Protein AF-A0A9D5EEF5-F1 (afdb_monomer)

Solvent-accessible surface area (backbone atoms only — not comparable to full-atom values): 4818 Å² total; per-residue (Å²): 132,86,57,97,60,52,59,39,54,53,26,44,54,48,15,52,52,52,16,54,51,41,32,52,54,25,52,74,69,69,46,54,67,69,58,19,49,52,51,14,53,53,48,25,51,53,39,38,51,50,23,49,51,52,43,50,56,58,60,71,68,55,71,82,75,72,76,76,80,75,70,75,83,80,69,97,74,82,90,74,89,133

Mean predicted aligned error: 14.53 Å

Secondary structure (DSSP, 8-state):
---TTHHHHHHHHHHHHHHHHHHHHHHHTT--HHHHHHHHHHHHHHHHHHHHHHHHHHHHT---------------------

Structure (mmCIF, N/CA/C/O backbone):
data_AF-A0A9D5EEF5-F1
#
_entry.id   AF-A0A9D5EEF5-F1
#
loop_
_atom_site.group_PDB
_atom_site.id
_atom_site.type_symbol
_atom_site.label_atom_id
_atom_site.label_alt_id
_atom_site.label_comp_id
_atom_site.label_asym_id
_atom_site.label_entity_id
_atom_site.label_seq_id
_atom_site.pdbx_PDB_ins_code
_atom_site.Cartn_x
_atom_site.Cartn_y
_atom_site.Cartn_z
_atom_site.occupancy
_atom_site.B_iso_or_equiv
_atom_site.auth_seq_id
_atom_site.auth_comp_id
_atom_site.auth_asym_id
_atom_site.auth_atom_id
_atom_site.pdbx_PDB_model_num
ATOM 1 N N . MET A 1 1 ? 12.706 -12.975 -16.113 1.00 50.91 1 MET A N 1
ATOM 2 C CA . MET A 1 1 ? 11.957 -11.774 -16.543 1.00 50.91 1 MET A CA 1
ATOM 3 C C . MET A 1 1 ? 10.676 -11.705 -15.725 1.00 50.91 1 MET A C 1
ATOM 5 O O . MET A 1 1 ? 9.757 -12.463 -16.012 1.00 50.91 1 MET A O 1
ATOM 9 N N . LEU A 1 2 ? 10.634 -10.896 -14.657 1.00 53.41 2 LEU A N 1
ATOM 10 C CA . LEU A 1 2 ? 9.365 -10.632 -13.969 1.00 53.41 2 LEU A CA 1
ATOM 11 C C . LEU A 1 2 ? 8.457 -9.886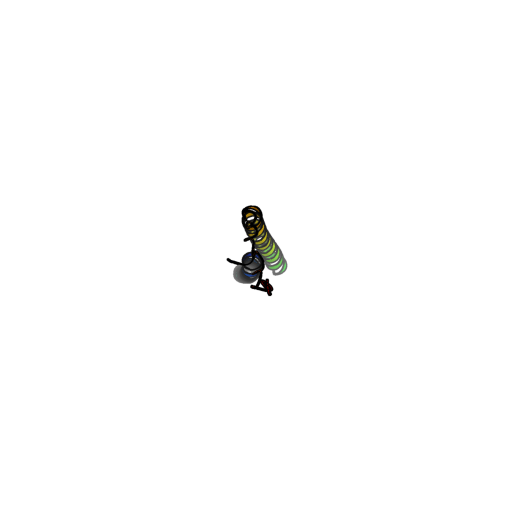 -14.954 1.00 53.41 2 LEU A C 1
ATOM 13 O O . LEU A 1 2 ? 8.878 -8.895 -15.544 1.00 53.41 2 LEU A O 1
ATOM 17 N N . ARG A 1 3 ? 7.244 -10.399 -15.182 1.00 57.16 3 ARG A N 1
ATOM 18 C CA . ARG A 1 3 ? 6.246 -9.703 -16.000 1.00 57.16 3 ARG A CA 1
ATOM 19 C C . ARG A 1 3 ? 5.903 -8.360 -15.328 1.00 57.16 3 ARG A C 1
ATOM 21 O O . ARG A 1 3 ? 5.738 -8.358 -14.109 1.00 57.16 3 ARG A O 1
ATOM 28 N N . PRO A 1 4 ? 5.694 -7.278 -16.097 1.00 55.88 4 PRO A N 1
ATOM 29 C CA . PRO A 1 4 ? 5.378 -5.929 -15.596 1.00 55.88 4 PRO A CA 1
ATOM 30 C C . PRO A 1 4 ? 3.993 -5.797 -14.919 1.00 55.88 4 PRO A C 1
ATOM 32 O O . PRO A 1 4 ? 3.432 -4.721 -14.779 1.0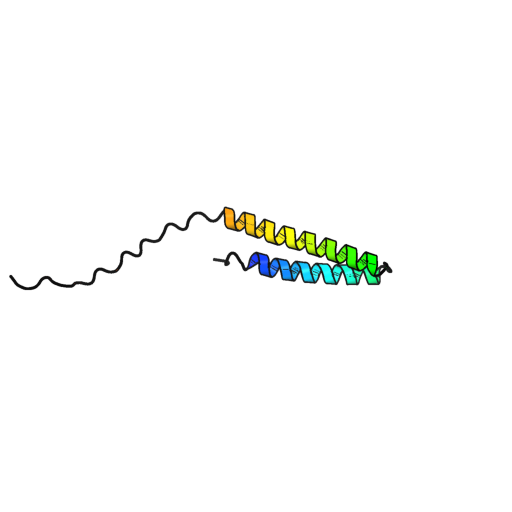0 55.88 4 PRO A O 1
ATOM 35 N N . PHE A 1 5 ? 3.381 -6.922 -14.555 1.00 60.19 5 PHE A N 1
ATOM 36 C CA . PHE A 1 5 ? 2.123 -6.991 -13.813 1.00 60.19 5 PHE A CA 1
ATOM 37 C C . PHE A 1 5 ? 2.297 -7.698 -12.464 1.00 60.19 5 PHE A C 1
ATOM 39 O O . PHE A 1 5 ? 1.360 -7.820 -11.677 1.00 60.19 5 PHE A O 1
ATOM 46 N N . THR A 1 6 ? 3.491 -8.233 -12.212 1.00 66.62 6 THR A N 1
ATOM 47 C CA . THR A 1 6 ? 3.769 -9.061 -11.048 1.00 66.62 6 THR A CA 1
ATOM 48 C C . THR A 1 6 ? 4.017 -8.193 -9.816 1.00 66.62 6 THR A C 1
ATOM 50 O O . THR A 1 6 ? 3.521 -8.523 -8.742 1.00 66.62 6 THR A O 1
ATOM 53 N N . ILE A 1 7 ? 4.726 -7.068 -9.954 1.00 67.75 7 ILE A N 1
ATOM 54 C CA . ILE A 1 7 ? 5.120 -6.228 -8.814 1.00 67.75 7 ILE A CA 1
ATOM 55 C C . ILE A 1 7 ? 3.928 -5.399 -8.335 1.00 67.75 7 ILE A C 1
ATOM 57 O O . ILE A 1 7 ? 3.624 -5.430 -7.145 1.00 67.75 7 ILE A O 1
ATOM 61 N N . ALA A 1 8 ? 3.171 -4.784 -9.246 1.00 69.44 8 ALA A N 1
ATOM 62 C CA . ALA A 1 8 ? 1.915 -4.113 -8.915 1.00 69.44 8 ALA A CA 1
ATOM 63 C C . ALA A 1 8 ? 0.925 -5.054 -8.201 1.00 69.44 8 ALA A C 1
ATOM 65 O O . ALA A 1 8 ? 0.348 -4.700 -7.173 1.00 69.44 8 ALA A O 1
ATOM 66 N N . ARG A 1 9 ? 0.779 -6.297 -8.680 1.00 74.00 9 ARG A N 1
ATOM 67 C CA . ARG A 1 9 ? -0.113 -7.292 -8.065 1.00 74.00 9 ARG A CA 1
ATOM 68 C C . ARG A 1 9 ? 0.312 -7.663 -6.639 1.00 74.00 9 ARG A C 1
ATOM 70 O O . ARG A 1 9 ? -0.543 -7.712 -5.758 1.00 74.00 9 ARG A O 1
ATOM 77 N N . TYR A 1 10 ? 1.601 -7.896 -6.385 1.00 77.44 10 TYR A N 1
ATOM 78 C CA . TYR A 1 10 ? 2.090 -8.161 -5.024 1.00 77.44 10 TYR A CA 1
ATOM 79 C C . TYR A 1 10 ? 2.040 -6.923 -4.123 1.00 77.44 10 TYR A C 1
ATOM 81 O O . TYR A 1 10 ? 1.729 -7.044 -2.938 1.00 77.44 10 TYR A O 1
ATOM 89 N N . GLY A 1 11 ? 2.256 -5.733 -4.685 1.00 74.06 11 GLY A N 1
ATOM 90 C CA . GLY A 1 11 ? 2.107 -4.467 -3.975 1.00 74.06 11 GLY A CA 1
ATOM 91 C C . GLY A 1 11 ? 0.677 -4.216 -3.494 1.00 74.06 11 GLY A C 1
ATOM 92 O O . GLY A 1 11 ? 0.489 -3.752 -2.374 1.00 74.06 11 GLY A O 1
ATOM 93 N N . ILE A 1 12 ? -0.337 -4.610 -4.273 1.00 79.69 12 ILE A N 1
ATOM 94 C CA . ILE A 1 12 ? -1.744 -4.528 -3.850 1.00 79.69 12 ILE A CA 1
ATOM 95 C C . ILE A 1 12 ? -2.019 -5.465 -2.668 1.00 79.69 12 ILE A C 1
ATOM 97 O O . ILE A 1 12 ? -2.651 -5.049 -1.701 1.00 79.69 12 ILE A O 1
ATOM 101 N N . PHE A 1 13 ? -1.521 -6.707 -2.689 1.00 80.00 13 PHE A N 1
ATOM 102 C CA . PHE A 1 13 ? -1.689 -7.616 -1.547 1.00 80.00 13 PHE A CA 1
ATOM 103 C C . PHE A 1 13 ? -1.023 -7.074 -0.275 1.00 80.00 13 PHE A C 1
ATOM 105 O O . PHE A 1 13 ? -1.612 -7.153 0.804 1.00 80.00 13 PHE A O 1
ATOM 112 N N . LEU A 1 14 ? 0.161 -6.467 -0.405 1.00 80.31 14 LEU A N 1
ATOM 113 C CA . LEU A 1 14 ? 0.826 -5.773 0.698 1.00 80.31 14 LEU A CA 1
ATOM 114 C C . LEU A 1 14 ? -0.013 -4.588 1.202 1.00 80.31 14 LEU A C 1
ATOM 116 O O . LEU A 1 14 ? -0.187 -4.438 2.408 1.00 80.31 14 LEU A O 1
ATOM 120 N N . ALA A 1 15 ? -0.566 -3.775 0.297 1.00 80.44 15 ALA A N 1
ATOM 121 C CA . ALA A 1 15 ? -1.405 -2.631 0.648 1.00 80.44 15 ALA A CA 1
ATOM 122 C C . ALA A 1 15 ? -2.667 -3.065 1.407 1.00 80.44 15 ALA A C 1
ATOM 124 O O . ALA A 1 15 ? -3.015 -2.456 2.418 1.00 80.44 15 ALA A O 1
ATOM 125 N N . VAL A 1 16 ? -3.318 -4.150 0.971 1.00 80.00 16 VAL A N 1
ATOM 126 C CA . VAL A 1 16 ? -4.468 -4.742 1.672 1.00 80.00 16 VAL A CA 1
ATOM 127 C C . VAL A 1 16 ? -4.065 -5.218 3.068 1.00 80.00 16 VAL A C 1
ATOM 129 O O . VAL A 1 16 ? -4.738 -4.886 4.043 1.00 80.00 16 VAL A O 1
ATOM 132 N N . ALA A 1 17 ? -2.953 -5.947 3.193 1.00 82.25 17 ALA A N 1
ATOM 133 C CA . ALA A 1 17 ? -2.466 -6.415 4.488 1.00 82.25 17 ALA A CA 1
ATOM 134 C C . ALA A 1 17 ? -2.147 -5.244 5.435 1.00 82.25 17 ALA A C 1
ATOM 136 O O . ALA A 1 17 ? -2.578 -5.250 6.587 1.00 82.25 17 ALA A O 1
ATOM 137 N N . ALA A 1 18 ? -1.464 -4.207 4.943 1.00 81.62 18 ALA A N 1
ATOM 138 C CA . ALA A 1 18 ? -1.136 -3.007 5.710 1.00 81.62 18 ALA A CA 1
ATOM 139 C C . ALA A 1 18 ? -2.391 -2.233 6.145 1.00 81.62 18 ALA A C 1
ATOM 141 O O . ALA A 1 18 ? -2.456 -1.753 7.278 1.00 81.62 18 ALA A O 1
ATOM 142 N N . ALA A 1 19 ? -3.407 -2.150 5.283 1.00 79.06 19 ALA A N 1
ATOM 143 C CA . ALA A 1 19 ? -4.679 -1.510 5.598 1.00 79.06 19 ALA A CA 1
ATOM 144 C C . ALA A 1 19 ? -5.429 -2.258 6.709 1.00 79.06 19 ALA A C 1
ATOM 146 O O . ALA A 1 19 ? -5.838 -1.644 7.695 1.00 79.06 19 ALA A O 1
ATOM 147 N N . LEU A 1 20 ? -5.540 -3.586 6.605 1.00 80.88 20 LEU A N 1
ATOM 148 C CA . LEU A 1 20 ? -6.166 -4.421 7.636 1.00 80.88 20 LEU A CA 1
ATOM 149 C C . LEU A 1 20 ? -5.418 -4.330 8.969 1.00 80.88 20 LEU A C 1
ATOM 151 O O . LEU A 1 20 ? -6.041 -4.168 10.019 1.00 80.88 20 LEU A O 1
ATOM 155 N N . MET A 1 21 ? -4.084 -4.356 8.926 1.00 79.06 21 MET A N 1
ATOM 156 C CA . MET A 1 21 ? -3.251 -4.187 10.115 1.00 79.06 21 MET A CA 1
ATOM 157 C C . MET A 1 21 ? -3.460 -2.802 10.740 1.00 79.06 21 MET A C 1
ATOM 159 O O . MET A 1 21 ? -3.562 -2.677 11.958 1.00 79.06 21 MET A O 1
ATOM 163 N N . SER A 1 22 ? -3.608 -1.757 9.922 1.00 77.06 22 SER A N 1
ATOM 164 C CA . SER A 1 22 ? -3.881 -0.399 10.396 1.00 77.06 22 SER A CA 1
ATOM 165 C C . SER A 1 22 ? -5.224 -0.283 11.125 1.00 77.06 22 SER A C 1
ATOM 167 O O . SER A 1 22 ? -5.264 0.322 12.200 1.00 77.06 22 SER A O 1
ATOM 169 N N . VAL A 1 23 ? -6.293 -0.906 10.605 1.00 79.44 23 VAL A N 1
ATOM 170 C CA . VAL A 1 23 ? -7.595 -0.982 11.298 1.00 79.44 23 VAL A CA 1
ATOM 171 C C . VAL A 1 23 ? -7.452 -1.721 12.625 1.00 79.44 23 VAL A C 1
ATOM 173 O O . VAL A 1 23 ? -7.953 -1.255 13.648 1.00 79.44 23 VAL A O 1
ATOM 176 N N . TRP A 1 24 ? -6.756 -2.861 12.621 1.00 81.25 24 TRP A N 1
ATOM 177 C CA . TRP A 1 24 ? -6.587 -3.694 13.809 1.00 81.25 24 TRP A CA 1
ATOM 178 C C . TRP A 1 24 ? -5.846 -2.954 14.931 1.00 81.25 24 TRP A C 1
ATOM 180 O O . TRP A 1 24 ? -6.345 -2.900 16.057 1.00 81.25 24 TRP A O 1
ATOM 190 N N . LEU A 1 25 ? -4.730 -2.286 14.612 1.00 78.31 25 LEU A N 1
ATOM 191 C CA . LEU A 1 25 ? -4.015 -1.432 15.567 1.00 78.31 25 LEU A CA 1
ATOM 192 C C . LEU A 1 25 ? -4.864 -0.239 16.028 1.00 78.31 25 LEU A C 1
ATOM 194 O O . LEU A 1 25 ? -4.829 0.116 17.203 1.00 78.31 25 LEU A O 1
ATOM 198 N N . GLY A 1 26 ? -5.629 0.385 15.127 1.00 74.50 26 GLY A N 1
ATOM 199 C CA . GLY A 1 26 ? -6.525 1.489 15.480 1.00 74.50 26 GLY A CA 1
ATOM 200 C C . GLY A 1 26 ? -7.586 1.068 16.497 1.00 74.50 26 GLY A C 1
ATOM 201 O O . GLY A 1 26 ? -7.818 1.771 17.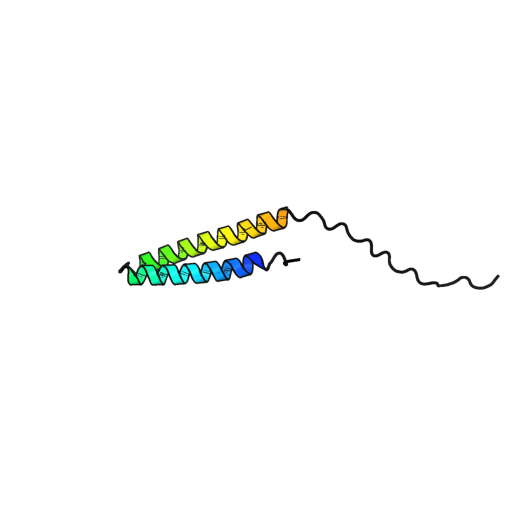479 1.00 74.50 26 GLY A O 1
ATOM 202 N N . ARG A 1 27 ? -8.167 -0.122 16.313 1.00 78.94 27 ARG A N 1
ATOM 203 C CA . ARG A 1 27 ? -9.160 -0.672 17.236 1.00 78.94 27 ARG A CA 1
ATOM 204 C C . ARG A 1 27 ? -8.553 -1.044 18.591 1.00 78.94 27 ARG A C 1
ATOM 206 O O . ARG A 1 27 ? -9.176 -0.779 19.613 1.00 78.94 27 ARG A O 1
ATOM 213 N N . GLN A 1 28 ? -7.348 -1.621 18.616 1.00 81.31 28 GLN A N 1
ATOM 214 C CA . GLN A 1 28 ? -6.645 -1.910 19.875 1.00 81.31 28 GLN A CA 1
ATOM 215 C C . GLN A 1 28 ? -6.257 -0.642 20.645 1.00 81.31 28 GLN A C 1
ATOM 217 O O . GLN A 1 28 ? -6.279 -0.647 21.870 1.00 81.31 28 GLN A O 1
ATOM 222 N N . ALA A 1 29 ? -5.956 0.451 19.943 1.00 79.25 29 ALA A N 1
ATOM 223 C CA . ALA A 1 29 ? -5.638 1.741 20.550 1.00 79.25 29 ALA A CA 1
ATOM 224 C C . ALA A 1 29 ? -6.871 2.508 21.075 1.00 79.25 29 ALA A C 1
ATOM 226 O O . ALA A 1 29 ? -6.731 3.635 21.542 1.00 79.25 29 ALA A O 1
ATOM 227 N N . GLY A 1 30 ? -8.077 1.933 20.978 1.00 79.69 30 GLY A N 1
ATOM 228 C CA . GLY A 1 30 ? -9.318 2.584 21.406 1.00 79.69 30 GLY A CA 1
ATOM 229 C C . GLY A 1 30 ? -9.777 3.717 20.484 1.00 79.69 30 GLY A C 1
ATOM 230 O O . GLY A 1 30 ? -10.587 4.545 20.894 1.00 79.69 30 GLY A O 1
ATOM 231 N N . ALA A 1 31 ? -9.272 3.778 19.249 1.00 79.12 31 ALA A N 1
ATOM 232 C CA . ALA A 1 31 ? -9.708 4.782 18.290 1.00 79.12 31 ALA A CA 1
ATOM 233 C C . ALA A 1 31 ? -11.148 4.519 17.821 1.00 79.12 31 ALA A C 1
ATOM 235 O O . ALA A 1 31 ? -11.587 3.368 17.723 1.00 79.12 31 ALA A O 1
ATOM 236 N N . SER A 1 32 ? -11.875 5.590 17.487 1.00 83.81 32 SER A N 1
ATOM 237 C CA . SER A 1 32 ? -13.202 5.466 16.885 1.00 83.81 32 SER A CA 1
ATOM 238 C C . SER A 1 32 ? -13.121 4.717 15.553 1.00 83.81 32 SER A C 1
ATOM 240 O O . SER A 1 32 ? -12.128 4.812 14.823 1.00 83.81 32 SER A O 1
ATOM 242 N N . LEU A 1 33 ? -14.174 3.957 15.236 1.00 76.56 33 LEU A N 1
ATOM 243 C CA . LEU A 1 33 ? -14.222 3.152 14.016 1.00 76.56 33 LEU A CA 1
ATOM 244 C C . LEU A 1 33 ? -14.018 4.022 12.766 1.00 76.56 33 LEU A C 1
ATOM 246 O O . LEU A 1 33 ? -13.229 3.649 11.903 1.00 76.56 33 LEU A O 1
ATOM 250 N N . ASP A 1 34 ? -14.637 5.204 12.720 1.00 77.38 34 ASP A N 1
ATOM 251 C CA . ASP A 1 34 ? -14.504 6.150 11.603 1.00 77.38 34 ASP A CA 1
ATOM 252 C C . ASP A 1 34 ? -13.052 6.590 11.389 1.00 77.38 34 ASP A C 1
ATOM 254 O O . ASP A 1 34 ? -12.554 6.596 10.262 1.00 77.38 34 ASP A O 1
ATOM 258 N N . TYR A 1 35 ? -12.334 6.893 12.474 1.00 77.19 35 TYR A N 1
ATOM 259 C CA . TYR A 1 35 ? -10.925 7.268 12.402 1.00 77.19 35 TYR A CA 1
ATOM 260 C C . TYR A 1 35 ? -10.043 6.092 11.963 1.00 77.19 35 TYR A C 1
ATOM 262 O O . TYR A 1 35 ? -9.147 6.258 11.133 1.00 77.19 35 TYR A O 1
ATOM 270 N N . ALA A 1 36 ? -10.304 4.890 12.484 1.00 77.31 36 ALA A N 1
ATOM 271 C CA . ALA A 1 36 ? -9.563 3.688 12.113 1.00 77.31 36 ALA A CA 1
ATOM 272 C C . ALA A 1 36 ? -9.753 3.332 10.627 1.00 77.31 36 ALA A C 1
ATOM 274 O O . ALA A 1 36 ? -8.784 2.983 9.951 1.00 77.31 36 ALA A O 1
ATOM 275 N N . VAL A 1 37 ? -10.976 3.473 10.106 1.00 80.00 37 VAL A N 1
ATOM 276 C CA . VAL A 1 37 ? -11.295 3.260 8.688 1.00 80.00 37 VAL A CA 1
ATOM 277 C C . VAL A 1 37 ? -10.628 4.321 7.815 1.00 80.00 37 VAL A C 1
ATOM 279 O O . VAL A 1 37 ? -9.958 3.964 6.847 1.00 80.00 37 VAL A O 1
ATOM 282 N N . LEU A 1 38 ? -10.729 5.606 8.171 1.00 84.00 38 LEU A N 1
ATOM 283 C CA . LEU A 1 38 ? -10.090 6.688 7.417 1.00 84.00 38 LEU A CA 1
ATOM 284 C C . LEU A 1 38 ? -8.570 6.490 7.327 1.00 84.00 38 LEU A C 1
ATOM 286 O O . LEU A 1 38 ? -7.988 6.604 6.247 1.00 84.00 38 LEU A O 1
ATOM 290 N N . ARG A 1 39 ? -7.931 6.117 8.443 1.00 81.88 39 ARG A N 1
ATOM 291 C CA . ARG A 1 39 ? -6.498 5.802 8.492 1.00 81.88 39 ARG A CA 1
ATOM 292 C C . ARG A 1 39 ? -6.148 4.612 7.601 1.00 81.88 39 ARG A C 1
ATOM 294 O O . ARG A 1 39 ? -5.144 4.664 6.897 1.00 81.88 39 ARG A O 1
ATOM 301 N N . ALA A 1 40 ? -6.970 3.568 7.593 1.00 78.50 40 ALA A N 1
ATOM 302 C CA . ALA A 1 40 ? -6.742 2.398 6.756 1.00 78.50 40 ALA A CA 1
ATOM 303 C C . ALA A 1 40 ? -6.867 2.703 5.260 1.00 78.50 40 ALA A C 1
ATOM 305 O O . ALA A 1 40 ? -6.030 2.238 4.488 1.00 78.50 40 ALA A O 1
ATOM 306 N N . VAL A 1 41 ? -7.842 3.527 4.854 1.00 82.25 41 VAL A N 1
ATOM 307 C CA . VAL A 1 41 ? -7.944 4.015 3.467 1.00 82.25 41 VAL A CA 1
ATOM 308 C C . VAL A 1 41 ? -6.694 4.810 3.097 1.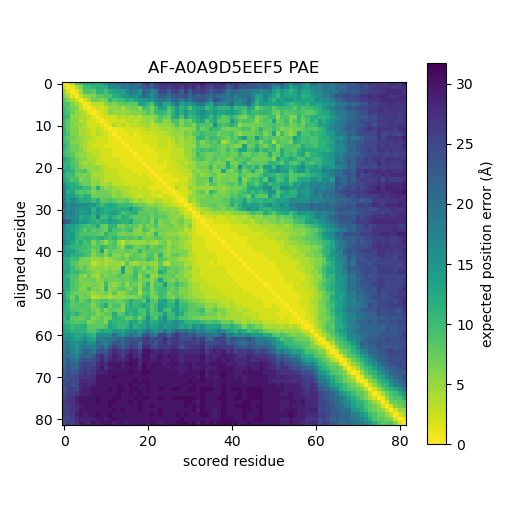00 82.25 41 VAL A C 1
ATOM 310 O O . VAL A 1 41 ? -6.113 4.584 2.038 1.00 82.25 41 VAL A O 1
ATOM 313 N N . PHE A 1 42 ? -6.231 5.691 3.984 1.00 84.75 42 PHE A N 1
ATOM 314 C CA . PHE A 1 42 ? -5.032 6.490 3.740 1.00 84.75 42 PHE A CA 1
ATOM 315 C C . PHE A 1 42 ? -3.779 5.617 3.568 1.00 84.75 42 PHE A C 1
ATOM 317 O O . PHE A 1 42 ? -3.024 5.784 2.612 1.00 84.75 42 PHE A O 1
ATOM 324 N N . VAL A 1 43 ? -3.590 4.635 4.454 1.00 81.62 43 VAL A N 1
ATOM 325 C CA . VAL A 1 43 ? -2.488 3.664 4.377 1.00 81.62 43 VAL A CA 1
ATOM 326 C C . VAL A 1 43 ? -2.579 2.849 3.085 1.00 81.62 43 VAL A C 1
ATOM 328 O O . VAL A 1 43 ? -1.585 2.728 2.371 1.00 81.62 43 VAL A O 1
ATOM 331 N N . PHE A 1 44 ? -3.765 2.345 2.738 1.00 83.06 44 PHE A N 1
ATOM 332 C CA . PHE A 1 44 ? -3.987 1.601 1.500 1.00 83.06 44 PHE A CA 1
ATOM 333 C C . PHE A 1 44 ? -3.583 2.411 0.261 1.00 83.06 44 PHE A C 1
ATOM 335 O O . PHE A 1 44 ? -2.851 1.906 -0.593 1.00 83.06 44 PHE A O 1
ATOM 342 N N . LEU A 1 45 ? -4.021 3.672 0.176 1.00 86.00 45 LEU A N 1
ATOM 343 C CA . LEU A 1 45 ? -3.717 4.555 -0.950 1.00 86.00 45 LEU A CA 1
ATOM 344 C C . LEU A 1 45 ? -2.216 4.824 -1.078 1.00 86.00 45 LEU A C 1
ATOM 346 O O . LEU A 1 45 ? -1.686 4.743 -2.184 1.00 86.00 45 LEU A O 1
ATOM 350 N N . ILE A 1 46 ? -1.520 5.074 0.037 1.00 88.38 46 ILE A N 1
ATOM 351 C CA . ILE A 1 46 ? -0.068 5.303 0.041 1.00 88.38 46 ILE A CA 1
ATOM 352 C C . ILE A 1 46 ? 0.673 4.083 -0.514 1.00 88.38 46 ILE A C 1
ATOM 354 O O . ILE A 1 46 ? 1.464 4.211 -1.447 1.00 88.38 46 ILE A O 1
ATOM 358 N N . PHE A 1 47 ? 0.405 2.889 0.020 1.00 83.75 47 PHE A N 1
ATOM 359 C CA . PHE A 1 47 ? 1.102 1.677 -0.421 1.00 83.75 47 PHE A CA 1
ATOM 360 C C . PHE A 1 47 ? 0.764 1.301 -1.865 1.00 83.75 47 PHE A C 1
ATOM 362 O O . PHE A 1 47 ? 1.640 0.860 -2.609 1.00 83.75 47 PHE A O 1
ATOM 369 N N . THR A 1 48 ? -0.477 1.536 -2.288 1.00 82.56 48 THR A N 1
ATOM 370 C CA . THR A 1 48 ? -0.894 1.330 -3.677 1.00 82.56 48 THR A CA 1
ATOM 371 C C . THR A 1 48 ? -0.154 2.282 -4.617 1.00 82.56 48 THR A C 1
ATOM 373 O O . THR A 1 48 ? 0.407 1.838 -5.617 1.00 82.56 48 THR A O 1
ATOM 376 N N . ALA A 1 49 ? -0.070 3.573 -4.279 1.00 86.06 49 ALA A N 1
ATOM 377 C CA . ALA A 1 49 ? 0.666 4.556 -5.071 1.00 86.06 49 ALA A CA 1
ATOM 378 C C . ALA A 1 49 ? 2.159 4.204 -5.185 1.00 86.06 49 ALA A C 1
ATOM 380 O O . ALA A 1 49 ? 2.716 4.268 -6.278 1.00 86.06 49 ALA A O 1
ATOM 381 N N . ILE A 1 50 ? 2.789 3.763 -4.089 1.00 85.00 50 ILE A N 1
ATOM 382 C CA . ILE A 1 50 ? 4.187 3.304 -4.091 1.00 85.00 50 ILE A CA 1
ATOM 383 C C . ILE A 1 50 ? 4.367 2.096 -5.017 1.00 85.00 50 ILE A C 1
ATOM 385 O O . ILE A 1 50 ? 5.315 2.066 -5.799 1.00 85.00 50 ILE A O 1
ATOM 389 N N . ALA A 1 51 ? 3.459 1.117 -4.967 1.00 80.00 51 ALA A N 1
ATOM 390 C CA . ALA A 1 51 ? 3.530 -0.069 -5.817 1.00 80.00 51 ALA A CA 1
ATOM 391 C C . ALA A 1 51 ? 3.452 0.284 -7.311 1.00 80.00 51 ALA A C 1
ATOM 393 O O . ALA A 1 51 ? 4.259 -0.202 -8.105 1.00 80.00 51 ALA A O 1
ATOM 394 N N . PHE A 1 52 ? 2.523 1.165 -7.692 1.00 81.88 52 PHE A N 1
ATOM 395 C CA . PHE A 1 52 ? 2.406 1.632 -9.074 1.00 81.88 52 PHE A CA 1
ATOM 396 C C . PHE A 1 52 ? 3.583 2.514 -9.501 1.00 81.88 52 PHE A C 1
ATOM 398 O O . PHE A 1 52 ? 4.055 2.377 -10.626 1.00 81.88 52 PHE A O 1
ATOM 405 N N . ALA A 1 53 ? 4.103 3.372 -8.618 1.00 82.50 53 ALA A N 1
ATOM 406 C CA . ALA A 1 53 ? 5.290 4.174 -8.906 1.00 82.50 53 ALA A CA 1
ATOM 407 C C . ALA A 1 53 ? 6.530 3.292 -9.132 1.00 82.50 53 ALA A C 1
ATOM 409 O O . ALA A 1 53 ? 7.290 3.524 -10.071 1.00 82.50 53 ALA A O 1
ATOM 410 N N . ALA A 1 54 ? 6.708 2.244 -8.322 1.00 80.75 54 ALA A N 1
ATOM 411 C CA . ALA A 1 54 ? 7.790 1.279 -8.492 1.00 80.75 54 ALA A CA 1
ATOM 412 C C . ALA A 1 54 ? 7.686 0.531 -9.833 1.00 80.75 54 ALA A C 1
ATOM 414 O O . ALA A 1 54 ? 8.681 0.412 -10.548 1.00 80.75 54 ALA A O 1
ATOM 415 N N . GLU A 1 55 ? 6.487 0.079 -10.211 1.00 76.94 55 GLU A N 1
ATOM 416 C CA . GLU A 1 55 ? 6.241 -0.556 -11.514 1.00 76.94 55 GLU A CA 1
ATOM 417 C C . GLU A 1 55 ? 6.485 0.421 -12.681 1.00 76.94 55 GLU A C 1
ATOM 419 O O . GLU A 1 55 ? 7.098 0.053 -13.683 1.00 76.94 55 GLU A O 1
ATOM 424 N N . ALA A 1 56 ? 6.075 1.688 -12.553 1.00 80.12 56 ALA A N 1
ATOM 425 C CA . ALA A 1 56 ? 6.316 2.719 -13.564 1.00 80.12 56 ALA A CA 1
ATOM 426 C C . ALA A 1 56 ? 7.819 2.964 -13.784 1.00 80.12 56 ALA A C 1
ATOM 428 O O . ALA A 1 56 ? 8.285 2.994 -14.919 1.00 80.12 56 ALA A O 1
ATOM 429 N N . ILE A 1 57 ? 8.606 3.062 -12.711 1.00 80.62 57 ILE A N 1
ATOM 430 C CA . ILE A 1 57 ? 10.065 3.230 -12.806 1.00 80.62 57 ILE A CA 1
ATOM 431 C C . ILE A 1 57 ? 10.718 2.005 -13.463 1.00 80.62 57 ILE A C 1
ATOM 433 O O . ILE A 1 57 ? 11.590 2.144 -14.322 1.00 80.62 57 ILE A O 1
ATOM 437 N N . LEU A 1 58 ? 10.295 0.800 -13.076 1.00 75.25 58 LEU A N 1
ATOM 438 C CA . LEU A 1 58 ? 10.847 -0.445 -13.611 1.00 75.25 58 LEU A CA 1
ATOM 439 C C . LEU A 1 58 ? 10.489 -0.664 -15.082 1.00 75.25 58 LEU A C 1
ATOM 441 O O . LEU A 1 58 ? 11.320 -1.171 -15.828 1.00 75.25 58 LEU A O 1
ATOM 445 N N . SER A 1 59 ? 9.287 -0.271 -15.502 1.00 70.81 59 SER A N 1
ATOM 446 C CA . SER A 1 59 ? 8.833 -0.389 -16.892 1.00 70.81 59 SER A CA 1
ATOM 447 C C . SER A 1 59 ? 9.480 0.640 -17.822 1.00 70.81 59 SER A C 1
ATOM 449 O O . SER A 1 59 ? 9.836 0.286 -18.944 1.00 70.81 59 SER A O 1
ATOM 451 N N . VAL A 1 60 ? 9.708 1.875 -17.361 1.00 70.75 60 VAL A N 1
ATOM 452 C CA . VAL A 1 60 ? 10.399 2.919 -18.143 1.00 70.75 60 VAL A CA 1
ATOM 453 C C . VAL A 1 60 ? 11.870 2.565 -18.402 1.00 70.75 60 VAL A C 1
ATOM 455 O O . VAL A 1 60 ? 12.397 2.879 -19.465 1.00 70.75 60 VAL A O 1
ATOM 458 N N . ASN A 1 61 ? 12.526 1.860 -17.476 1.00 63.69 61 ASN A N 1
ATOM 459 C CA . ASN A 1 61 ? 13.930 1.456 -17.608 1.00 63.69 61 ASN A CA 1
ATOM 460 C C . ASN A 1 61 ? 14.153 0.143 -18.381 1.00 63.69 61 ASN A C 1
ATOM 462 O O . ASN A 1 61 ? 15.279 -0.355 -18.406 1.00 63.69 61 ASN A O 1
ATOM 466 N N . VAL A 1 62 ? 13.128 -0.443 -19.012 1.00 61.00 62 VAL A N 1
ATOM 467 C CA . VAL A 1 62 ? 13.330 -1.617 -19.874 1.00 61.00 62 VAL A CA 1
ATOM 468 C C . VAL A 1 62 ? 13.867 -1.135 -21.227 1.00 61.00 62 VAL A C 1
ATOM 470 O O . VAL A 1 62 ? 13.105 -0.536 -21.989 1.00 61.00 62 VAL A O 1
ATOM 473 N N . PRO A 1 63 ? 15.149 -1.381 -21.575 1.00 59.62 63 PRO A N 1
ATOM 474 C CA . PRO A 1 63 ? 15.638 -1.056 -22.908 1.00 59.62 63 PRO A CA 1
ATOM 475 C C . PRO A 1 63 ? 14.804 -1.817 -23.947 1.00 59.62 63 PRO A C 1
ATOM 477 O O . PRO A 1 63 ? 14.390 -2.951 -23.666 1.00 59.62 63 PRO A O 1
ATOM 480 N N . PRO A 1 64 ? 14.555 -1.242 -25.142 1.00 61.50 64 PRO A N 1
ATOM 481 C CA . PRO A 1 64 ? 13.851 -1.944 -26.201 1.00 61.50 64 PRO A CA 1
ATOM 482 C C . PRO A 1 64 ? 14.561 -3.274 -26.409 1.00 61.50 64 PRO A C 1
ATOM 484 O O . PRO A 1 64 ? 15.749 -3.307 -26.735 1.00 61.50 64 PRO A O 1
ATOM 487 N N . ARG A 1 65 ? 13.860 -4.381 -26.1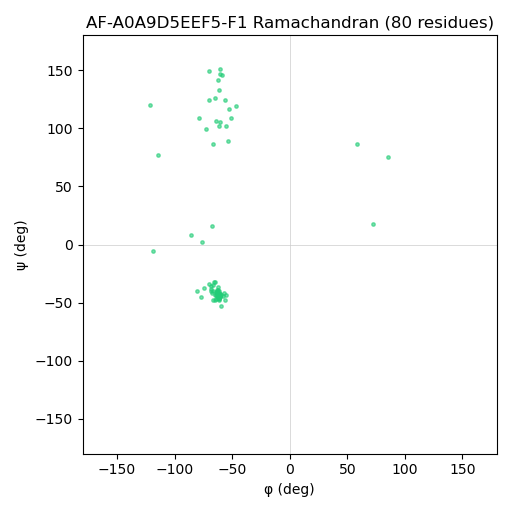49 1.00 60.44 65 ARG A N 1
ATOM 488 C CA . ARG A 1 65 ? 14.377 -5.709 -26.452 1.00 60.44 65 ARG A CA 1
ATOM 489 C C . ARG A 1 65 ? 14.571 -5.700 -27.960 1.00 60.44 65 ARG A C 1
ATOM 491 O O . ARG A 1 65 ? 13.578 -5.754 -28.681 1.00 60.44 65 ARG A O 1
ATOM 498 N N . ALA A 1 66 ? 15.817 -5.531 -28.415 1.00 55.88 66 ALA A N 1
ATOM 499 C CA . ALA A 1 66 ? 16.159 -5.629 -29.823 1.00 55.88 66 ALA A CA 1
ATOM 500 C C . ALA A 1 66 ? 15.469 -6.891 -30.324 1.00 55.88 66 ALA A C 1
ATOM 502 O O . ALA A 1 66 ? 15.652 -7.960 -29.730 1.00 55.88 66 ALA A O 1
ATOM 503 N N . ALA A 1 67 ? 14.575 -6.729 -31.300 1.00 56.16 67 ALA A N 1
ATOM 504 C CA . ALA A 1 67 ? 13.902 -7.847 -31.918 1.00 56.16 67 ALA A CA 1
ATOM 505 C C . ALA A 1 67 ? 15.011 -8.816 -32.326 1.00 56.16 67 ALA A C 1
ATOM 507 O O . ALA A 1 67 ? 15.835 -8.501 -33.182 1.00 56.16 67 ALA A O 1
ATOM 508 N N . SER A 1 68 ? 15.114 -9.947 -31.628 1.00 55.59 68 SER A N 1
ATOM 509 C CA . SER A 1 68 ? 15.954 -11.032 -32.092 1.00 55.59 68 SER A CA 1
ATOM 510 C C . SER A 1 68 ? 15.346 -11.396 -33.431 1.00 55.59 68 SER A C 1
ATOM 512 O O . SER A 1 68 ? 14.237 -11.932 -33.456 1.00 55.59 68 SER A O 1
ATOM 514 N N . ASN A 1 69 ? 16.014 -11.004 -34.514 1.00 54.16 69 ASN A N 1
ATOM 515 C CA . ASN A 1 69 ? 15.696 -11.412 -35.866 1.00 54.16 69 ASN A CA 1
ATOM 516 C C . ASN A 1 69 ? 15.670 -12.945 -35.873 1.00 54.16 69 ASN A C 1
ATOM 518 O O . ASN A 1 69 ? 16.688 -13.596 -36.087 1.00 54.16 69 ASN A O 1
ATOM 522 N N . GLN A 1 70 ? 14.506 -13.534 -35.597 1.00 54.28 70 GLN A N 1
ATOM 523 C CA . GLN A 1 70 ? 14.165 -14.841 -36.116 1.00 54.28 70 GLN A CA 1
ATOM 524 C C . GLN A 1 70 ? 14.039 -14.623 -37.619 1.00 54.28 70 GLN A C 1
ATOM 526 O O . GLN A 1 70 ? 12.969 -14.304 -38.129 1.00 54.28 70 GLN A O 1
ATOM 531 N N . ALA A 1 71 ? 15.170 -14.715 -38.318 1.00 52.94 71 ALA A N 1
ATOM 532 C CA . ALA A 1 71 ? 15.137 -15.011 -39.733 1.00 52.94 71 ALA A CA 1
ATOM 533 C C . ALA A 1 71 ? 14.364 -16.335 -39.867 1.00 52.94 71 ALA A C 1
ATOM 535 O O . ALA A 1 71 ? 14.711 -17.301 -39.176 1.00 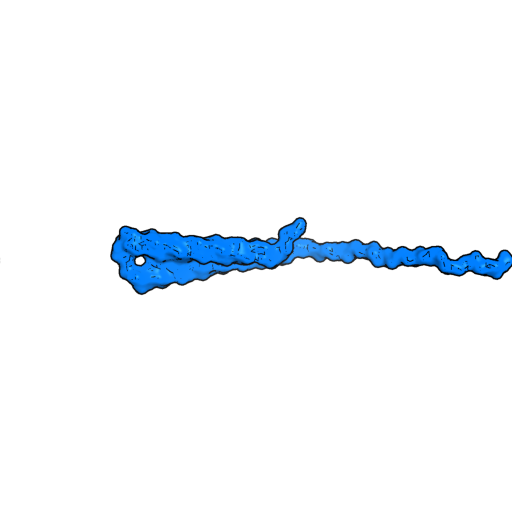52.94 71 ALA A O 1
ATOM 536 N N . PRO A 1 72 ? 13.288 -16.392 -40.668 1.00 49.31 72 PRO A N 1
ATOM 537 C CA . PRO A 1 72 ? 12.629 -17.655 -40.925 1.00 49.31 72 PRO A CA 1
ATOM 538 C C . PRO A 1 72 ? 13.657 -18.563 -41.599 1.00 49.31 72 PRO A C 1
ATOM 540 O O . PRO A 1 72 ? 14.379 -18.137 -42.501 1.00 49.31 72 PRO A O 1
ATOM 543 N N . ALA A 1 73 ? 13.754 -19.800 -41.120 1.00 57.84 73 ALA A N 1
ATOM 544 C CA . ALA A 1 73 ? 14.536 -20.839 -41.761 1.00 57.84 73 ALA A CA 1
ATOM 545 C C . ALA A 1 73 ? 14.052 -20.978 -43.213 1.00 57.84 73 ALA A C 1
ATOM 547 O O . ALA A 1 73 ? 12.990 -21.549 -43.464 1.00 57.84 73 ALA A O 1
ATOM 548 N N . HIS A 1 74 ? 14.802 -20.417 -44.165 1.00 54.75 74 HIS A N 1
ATOM 549 C CA . HIS A 1 74 ? 14.632 -20.752 -45.571 1.00 54.75 74 HIS A CA 1
ATOM 550 C C . HIS A 1 74 ? 14.998 -22.232 -45.695 1.00 54.75 74 HIS A C 1
ATOM 552 O O . HIS A 1 74 ? 16.155 -22.615 -45.536 1.00 54.75 74 HIS A O 1
ATOM 558 N N . GLY A 1 75 ? 13.976 -23.072 -45.863 1.00 44.81 75 GLY A N 1
ATOM 559 C CA . GLY A 1 75 ? 14.154 -24.485 -46.158 1.00 44.81 75 GLY A CA 1
ATOM 560 C C . GLY A 1 75 ?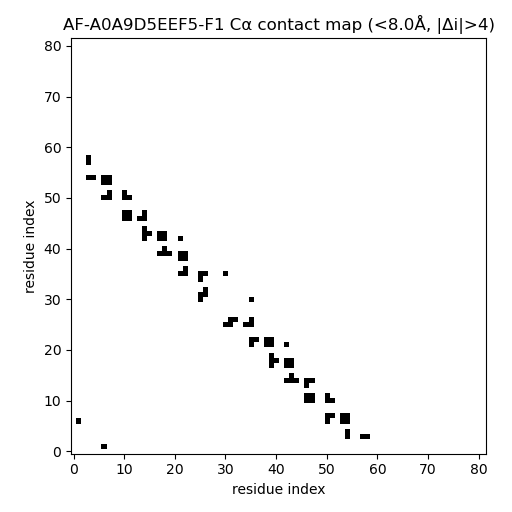 14.918 -24.667 -47.473 1.00 44.81 75 GLY A C 1
ATOM 561 O O . GLY A 1 75 ? 14.813 -23.805 -48.350 1.00 44.81 75 GLY A O 1
ATOM 562 N N . PRO A 1 76 ? 15.668 -25.769 -47.633 1.00 50.28 76 PRO A N 1
ATOM 563 C CA . PRO A 1 76 ? 16.251 -26.104 -48.916 1.00 50.28 76 PRO A CA 1
ATOM 564 C C . PRO A 1 76 ? 15.103 -26.583 -49.801 1.00 50.28 76 PRO A C 1
ATOM 566 O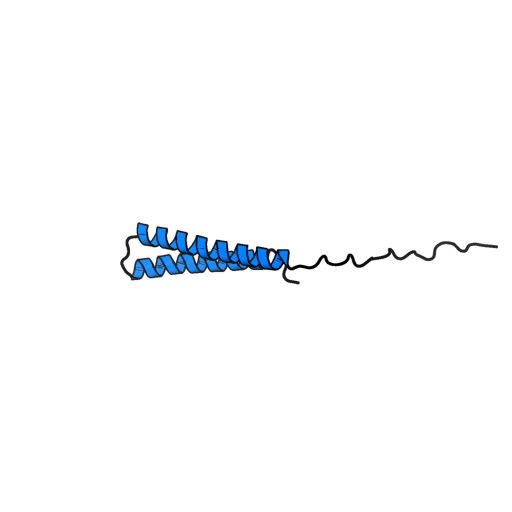 O . PRO A 1 76 ? 14.613 -27.705 -49.667 1.00 50.28 76 PRO A O 1
ATOM 569 N N . LYS A 1 77 ? 14.614 -25.685 -50.644 1.00 57.25 77 LYS A N 1
ATOM 570 C CA . LYS A 1 77 ? 13.771 -26.023 -51.774 1.00 57.25 77 LYS A CA 1
ATOM 571 C C . LYS A 1 77 ? 14.476 -25.511 -53.020 1.00 57.25 77 LYS A C 1
ATOM 573 O O . LYS A 1 77 ? 14.736 -24.318 -53.131 1.00 57.25 77 LYS A O 1
ATOM 578 N N . ASP A 1 78 ? 14.757 -26.473 -53.890 1.00 54.41 78 ASP A N 1
ATOM 579 C CA . ASP A 1 78 ? 14.841 -26.308 -55.335 1.00 54.41 78 ASP A CA 1
ATOM 580 C C . ASP A 1 78 ? 16.198 -25.820 -55.883 1.00 54.41 78 ASP A C 1
ATOM 582 O O . ASP A 1 78 ? 16.340 -24.698 -56.354 1.00 54.41 78 ASP A O 1
A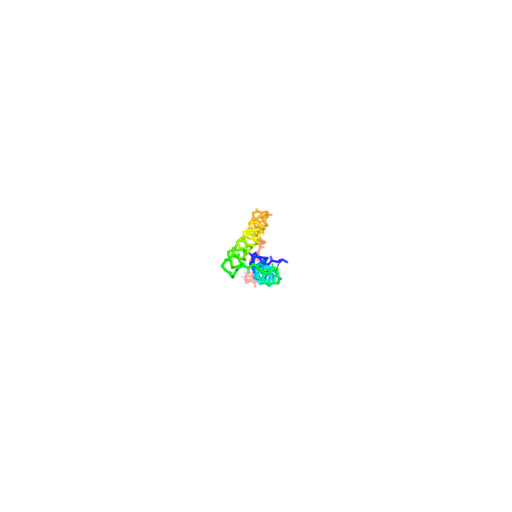TOM 586 N N . GLU A 1 79 ? 17.184 -26.725 -55.908 1.00 55.59 79 GLU A N 1
ATOM 587 C CA . GLU A 1 79 ? 18.116 -26.823 -57.046 1.00 55.59 79 GLU A CA 1
ATOM 588 C C . GLU A 1 79 ? 17.899 -28.178 -57.727 1.00 55.59 79 GLU A C 1
ATOM 590 O O . GLU A 1 79 ? 18.575 -29.184 -57.515 1.00 55.59 79 GLU A O 1
ATOM 595 N N . GLU A 1 80 ? 16.806 -28.156 -58.476 1.00 54.81 80 GLU A N 1
ATOM 596 C CA . GLU A 1 80 ? 16.405 -29.041 -59.549 1.00 54.81 80 GLU A CA 1
ATOM 597 C C . GLU A 1 80 ? 17.331 -28.791 -60.756 1.00 54.81 80 GLU A C 1
ATOM 599 O O . GLU A 1 80 ? 17.480 -27.664 -61.223 1.00 54.81 80 GLU A O 1
ATOM 604 N N . ASP A 1 81 ? 17.962 -29.866 -61.224 1.00 50.88 81 ASP A N 1
ATOM 605 C CA . ASP A 1 81 ? 17.955 -30.250 -62.639 1.00 50.88 81 ASP A CA 1
ATOM 606 C C . ASP A 1 81 ? 18.497 -29.223 -63.662 1.00 50.88 81 ASP A C 1
ATOM 608 O O . ASP A 1 81 ? 17.734 -28.492 -64.297 1.00 50.88 81 ASP A O 1
ATOM 612 N N . ARG A 1 82 ? 19.824 -29.229 -63.885 1.00 50.09 82 ARG A N 1
ATOM 613 C CA . ARG A 1 82 ? 20.463 -28.909 -65.181 1.00 50.09 82 ARG A CA 1
ATOM 614 C C . ARG A 1 82 ? 21.772 -29.660 -65.389 1.00 50.09 82 ARG A C 1
ATOM 616 O O . ARG A 1 82 ? 22.591 -29.690 -64.446 1.00 50.09 82 ARG A O 1
#

Radius of gyration: 25.7 Å; Cα contacts (8 Å, |Δi|>4): 50; chains: 1; bounding box: 35×38×87 Å

Nearest PDB structures (foldseek):
  8bqs-assembly1_Eq  TM=8.505E-01  e=6.891E+00  Tetrahymena thermophila SB210

pLDDT: mean 71.39, std 12.08, range [44.81, 88.38]

Sequence (82 aa):
MLRPFTIARYGIFLAVAAALMSVWLGRQAGASLDYAVLRAVFVFLIFTAIAFAAEAILSVNVPPRAASNQAPAHGPKDEEDR

Foldseek 3Di:
DPDLVNQLVVLLVVLLVQLVVQLVVCVVVVHDNVVSNVRSVVSSVVSNVVSVVVSVVVVVPDDPPPPPPPPPPPDDDDPDDD